Protein AF-A0A1F2Y7H7-F1 (afdb_monomer_lite)

Foldseek 3Di:
DDDDDDDDDDDDDDDPPPPDDDPVNVVVLVVLLVVLVVLLVVLVVVLVVDPDPVSSVVSNVSSVVSVVVSVVSVVVVVVVVVVVVPPPPPPPDDDDDDDDDDDDDDDDDDDDDDDDDDDDDDDDDDDDDDDDDD

Radius of gyration: 32.85 Å; chains: 1; bounding box: 76×84×70 Å

Structure (mmCIF, N/CA/C/O backbone):
data_AF-A0A1F2Y7H7-F1
#
_entry.id   AF-A0A1F2Y7H7-F1
#
loop_
_atom_site.group_PDB
_atom_site.id
_atom_site.type_symbol
_atom_site.label_atom_id
_atom_site.label_alt_id
_atom_site.label_comp_id
_atom_site.label_asym_id
_atom_site.label_entity_id
_atom_site.label_seq_id
_atom_site.pdbx_PDB_ins_code
_atom_site.Cartn_x
_atom_site.Cartn_y
_atom_site.Cartn_z
_atom_site.occupancy
_atom_site.B_iso_or_equiv
_atom_site.auth_seq_id
_atom_site.auth_comp_id
_atom_site.auth_asym_id
_atom_site.auth_atom_id
_atom_site.pdbx_PDB_model_num
ATOM 1 N N . MET A 1 1 ? -37.038 -52.094 44.263 1.00 42.53 1 MET A N 1
ATOM 2 C CA . MET A 1 1 ? -35.818 -51.423 43.772 1.00 42.53 1 MET A CA 1
ATOM 3 C C . MET A 1 1 ? -36.245 -50.207 42.958 1.00 42.53 1 MET A C 1
ATOM 5 O O . MET A 1 1 ? -36.810 -50.419 41.894 1.00 42.53 1 MET A O 1
ATOM 9 N N . PRO A 1 2 ? -36.106 -48.969 43.461 1.00 47.81 2 PRO A N 1
ATOM 10 C CA . PRO A 1 2 ? -36.391 -47.772 42.676 1.00 47.81 2 PRO A CA 1
ATOM 11 C C . PRO A 1 2 ? -35.146 -47.341 41.884 1.00 47.81 2 PRO A C 1
ATOM 13 O O . PRO A 1 2 ? -34.045 -47.250 42.422 1.00 47.81 2 PRO A O 1
ATOM 16 N N . GLN A 1 3 ? -35.349 -47.129 40.587 1.00 50.94 3 GLN A N 1
ATOM 17 C CA . GLN A 1 3 ? -34.371 -46.684 39.599 1.00 50.94 3 GLN A CA 1
ATOM 18 C C . GLN A 1 3 ? -34.137 -45.174 39.755 1.00 50.94 3 GLN A C 1
ATOM 20 O O . GLN A 1 3 ? -35.085 -44.392 39.741 1.00 50.94 3 GLN A O 1
ATOM 25 N N . MET A 1 4 ? -32.878 -44.774 39.936 1.00 50.09 4 MET A N 1
ATOM 26 C CA . MET A 1 4 ? -32.458 -43.379 40.058 1.00 50.09 4 MET A CA 1
ATOM 27 C C . MET A 1 4 ? -32.164 -42.827 38.657 1.00 50.09 4 MET A C 1
ATOM 29 O O . MET A 1 4 ? -31.227 -43.268 37.996 1.00 50.09 4 MET A O 1
ATOM 33 N N . SER A 1 5 ? -33.000 -41.897 38.196 1.00 60.31 5 SER A N 1
ATOM 34 C CA . SER A 1 5 ? -32.844 -41.199 36.919 1.00 60.31 5 SER A CA 1
ATOM 35 C C . SER A 1 5 ? -31.751 -40.134 37.029 1.00 60.31 5 SER A C 1
ATOM 37 O O . SER A 1 5 ? -31.874 -39.187 37.804 1.00 60.31 5 SER A O 1
ATOM 39 N N . THR A 1 6 ? -30.681 -40.281 36.252 1.00 57.50 6 THR A N 1
ATOM 40 C CA . THR A 1 6 ? -29.624 -39.275 36.100 1.00 57.50 6 THR A CA 1
ATOM 41 C C . THR A 1 6 ? -30.140 -38.143 35.211 1.00 57.50 6 THR A C 1
ATOM 43 O O . THR A 1 6 ? -30.366 -38.347 34.021 1.00 57.50 6 THR A O 1
ATOM 46 N N . MET A 1 7 ? -30.363 -36.959 35.787 1.00 51.19 7 MET A N 1
ATOM 47 C CA . MET A 1 7 ? -30.708 -35.752 35.034 1.00 51.19 7 MET A CA 1
ATOM 48 C C . MET A 1 7 ? -29.412 -35.047 34.613 1.00 51.19 7 MET A C 1
ATOM 50 O O . MET A 1 7 ? -28.615 -34.613 35.443 1.00 51.19 7 MET A O 1
ATOM 54 N N . GLU A 1 8 ? -29.197 -35.024 33.303 1.00 42.91 8 GLU A N 1
ATOM 55 C CA . GLU A 1 8 ? -28.059 -34.456 32.589 1.00 42.91 8 GLU A CA 1
ATOM 56 C C . GLU A 1 8 ? -28.090 -32.918 32.658 1.00 42.91 8 GLU A C 1
ATOM 58 O O . GLU A 1 8 ? -29.049 -32.280 32.228 1.00 42.91 8 GLU A O 1
ATOM 63 N N . ASN A 1 9 ? -27.046 -32.316 33.233 1.00 44.75 9 ASN A N 1
ATOM 64 C CA . ASN A 1 9 ? -26.881 -30.866 33.327 1.00 44.75 9 ASN A CA 1
ATOM 65 C C . ASN A 1 9 ? -26.222 -30.331 32.047 1.00 44.75 9 ASN A C 1
ATOM 67 O O . ASN A 1 9 ? -25.000 -30.387 31.891 1.00 44.75 9 ASN A O 1
ATOM 71 N N . SER A 1 10 ? -27.038 -29.805 31.137 1.00 54.94 10 SER A N 1
ATOM 72 C CA . SER A 1 10 ? -26.606 -29.143 29.906 1.00 54.94 10 SER A CA 1
ATOM 73 C C . SER A 1 10 ? -26.009 -27.761 30.218 1.00 54.94 10 SER A C 1
ATOM 75 O O . SER A 1 10 ? -26.724 -26.764 30.299 1.00 54.94 10 SER A O 1
ATOM 77 N N . SER A 1 11 ? -24.688 -27.681 30.401 1.00 51.22 11 SER A N 1
ATOM 78 C CA . SER A 1 11 ? -23.987 -26.391 30.472 1.00 51.22 11 SER A CA 1
ATOM 79 C C . SER A 1 11 ? -23.885 -25.754 29.078 1.00 51.22 11 SER A C 1
ATOM 81 O O . SER A 1 11 ? -23.402 -26.409 28.152 1.00 51.22 11 SER A O 1
ATOM 83 N N . PRO A 1 12 ? -24.280 -24.479 28.901 1.00 57.81 12 PRO A N 1
ATOM 84 C CA . PRO A 1 12 ? -24.145 -23.782 27.629 1.00 57.81 12 PRO A CA 1
ATOM 85 C C . PRO A 1 12 ? -22.666 -23.560 27.281 1.00 57.81 12 PRO A C 1
ATOM 87 O O . PRO A 1 12 ? -21.936 -22.843 27.964 1.00 57.81 12 PRO A O 1
ATOM 90 N N . THR A 1 13 ? -22.222 -24.167 26.182 1.00 55.38 13 THR A N 1
ATOM 91 C CA . THR A 1 13 ? -20.930 -23.900 25.547 1.00 55.38 13 THR A CA 1
ATOM 92 C C . THR A 1 13 ? -20.969 -22.531 24.869 1.00 55.38 13 THR A C 1
ATOM 94 O O . THR A 1 13 ? -21.479 -22.407 23.757 1.00 55.38 13 THR A O 1
ATOM 97 N N . MET A 1 14 ? -20.421 -21.495 25.504 1.00 47.12 14 MET A N 1
ATOM 98 C CA . MET A 1 14 ? -20.126 -20.226 24.830 1.00 47.12 14 MET A CA 1
ATOM 99 C C . MET A 1 14 ? -18.696 -19.781 25.126 1.00 47.12 14 MET A C 1
ATOM 101 O O . MET A 1 14 ? -18.435 -19.066 26.086 1.00 47.12 14 MET A O 1
ATOM 105 N N . SER A 1 15 ? -17.781 -20.177 24.241 1.00 53.78 15 SER A N 1
ATOM 106 C CA . SER A 1 15 ? -16.434 -19.609 24.136 1.00 53.78 15 SER A CA 1
ATOM 107 C C . SER A 1 15 ? -16.245 -19.013 22.742 1.00 53.78 15 SER A C 1
ATOM 109 O O . SER A 1 15 ? -15.374 -19.435 21.987 1.00 53.78 15 SER A O 1
ATOM 111 N N . THR A 1 16 ? -17.075 -18.033 22.372 1.00 56.41 16 THR A N 1
ATOM 112 C CA . THR A 1 16 ? -16.698 -17.127 21.278 1.00 56.41 16 THR A CA 1
ATOM 113 C C . THR A 1 16 ? -15.748 -16.099 21.867 1.00 56.41 16 THR A C 1
ATOM 115 O O . THR A 1 16 ? -16.150 -15.219 22.626 1.00 56.41 16 THR A O 1
ATOM 118 N N . VAL A 1 17 ? -14.463 -16.254 21.550 1.00 53.78 17 VAL A N 1
ATOM 119 C CA . VAL A 1 17 ? -13.416 -15.305 21.928 1.00 53.78 17 VAL A CA 1
ATOM 120 C C . VAL A 1 17 ? -13.741 -13.957 21.273 1.00 53.78 17 VAL A C 1
ATOM 122 O O . VAL A 1 17 ? -13.858 -13.899 20.043 1.00 53.78 17 VAL A O 1
ATOM 125 N N . PRO A 1 18 ? -13.905 -12.874 22.053 1.00 60.47 18 PRO A N 1
ATOM 126 C CA . PRO A 1 18 ? -14.124 -11.544 21.505 1.00 60.47 18 PRO A CA 1
ATOM 127 C C . PRO A 1 18 ? -13.002 -11.180 20.528 1.00 60.47 18 PRO A C 1
ATOM 129 O O . PRO A 1 18 ? -11.824 -11.307 20.859 1.00 60.47 18 PRO A O 1
ATOM 132 N N . GLN A 1 19 ? -13.356 -10.718 19.327 1.00 65.50 19 GLN A N 1
ATOM 133 C CA . GLN A 1 19 ? -12.405 -10.187 18.346 1.00 65.50 19 GLN A CA 1
ATOM 134 C C . GLN A 1 19 ? -11.918 -8.803 18.800 1.00 65.50 19 GLN A C 1
ATOM 136 O O . GLN A 1 19 ? -12.308 -7.778 18.247 1.00 65.50 19 GLN A O 1
ATOM 141 N N . ILE A 1 20 ? -11.105 -8.767 19.855 1.00 71.56 20 ILE A N 1
ATOM 142 C CA . ILE A 1 20 ? -10.386 -7.565 20.270 1.00 71.56 20 ILE A CA 1
ATOM 143 C C . ILE A 1 20 ? -8.986 -7.609 19.656 1.00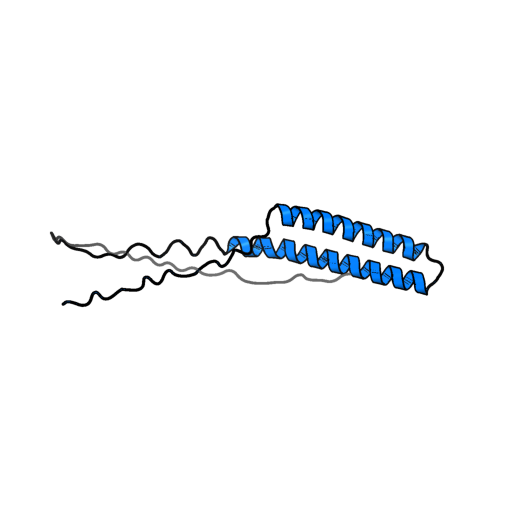 71.56 20 ILE A C 1
ATOM 145 O O . ILE A 1 20 ? -8.260 -8.585 19.824 1.00 71.56 20 ILE A O 1
ATOM 149 N N . ILE A 1 21 ? -8.601 -6.559 18.930 1.00 71.75 21 ILE A N 1
ATOM 150 C CA . ILE A 1 21 ? -7.185 -6.330 18.634 1.00 71.75 21 ILE A CA 1
ATOM 151 C C . ILE A 1 21 ? -6.542 -5.837 19.931 1.00 71.75 21 ILE A C 1
ATOM 153 O O . ILE A 1 21 ? -7.037 -4.909 20.575 1.00 71.75 21 ILE A O 1
ATOM 157 N N . SER A 1 22 ? -5.466 -6.491 20.350 1.00 81.12 22 SER A N 1
ATOM 158 C CA .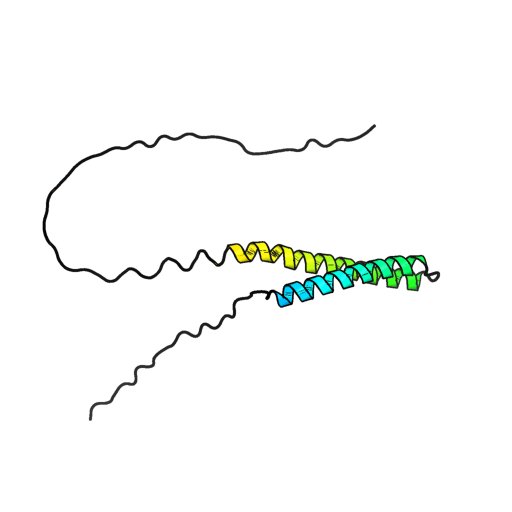 SER A 1 22 ? -4.710 -6.096 21.531 1.00 81.12 22 SER A CA 1
ATOM 159 C C . SER A 1 22 ? -3.920 -4.819 21.249 1.00 81.12 22 SER A C 1
ATOM 161 O O . SER A 1 22 ? -3.519 -4.547 20.118 1.00 81.12 22 SER A O 1
ATOM 163 N N . THR A 1 2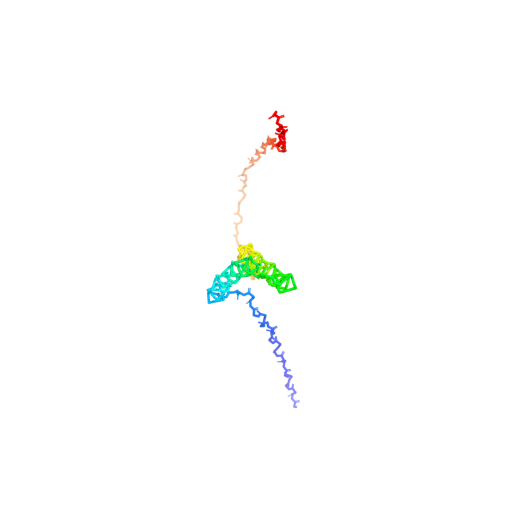3 ? -3.590 -4.055 22.290 1.00 83.81 23 THR A N 1
ATOM 164 C CA . THR A 1 23 ? -2.657 -2.921 22.188 1.00 83.81 23 THR A CA 1
ATOM 165 C C . THR A 1 23 ? -1.336 -3.326 21.526 1.00 83.81 23 THR A C 1
ATOM 167 O O . THR A 1 23 ? -0.767 -2.545 20.765 1.00 83.81 23 THR A O 1
ATOM 170 N N . LYS A 1 24 ? -0.873 -4.564 21.766 1.00 86.38 24 LYS A N 1
ATOM 171 C CA . LYS A 1 24 ? 0.318 -5.118 21.106 1.00 86.38 24 LYS A CA 1
ATOM 172 C C . LYS A 1 24 ? 0.135 -5.207 19.590 1.00 86.38 24 LYS A C 1
ATOM 174 O O . LYS A 1 24 ? 1.029 -4.800 18.858 1.00 86.38 24 LYS A O 1
ATOM 179 N N . ASP A 1 25 ? -1.029 -5.650 19.118 1.00 87.62 25 ASP A N 1
ATOM 180 C CA . ASP A 1 25 ? -1.324 -5.763 17.685 1.00 87.62 25 ASP A CA 1
ATOM 181 C C . ASP A 1 25 ? -1.329 -4.384 17.013 1.00 87.62 25 ASP A C 1
ATOM 183 O O . ASP A 1 25 ? -0.773 -4.221 15.930 1.00 87.62 25 ASP A O 1
ATOM 187 N N . ILE A 1 26 ? -1.869 -3.357 17.682 1.00 90.00 26 ILE A N 1
ATOM 188 C CA . ILE A 1 26 ? -1.813 -1.972 17.186 1.00 90.00 26 ILE A CA 1
ATOM 189 C C . ILE A 1 26 ? -0.361 -1.494 17.070 1.00 90.00 26 ILE A C 1
ATOM 191 O O . ILE A 1 26 ? -0.011 -0.850 16.081 1.00 90.00 26 ILE A O 1
ATOM 195 N N . GLN A 1 27 ? 0.494 -1.797 18.052 1.00 90.25 27 GLN A N 1
ATOM 196 C CA . GLN A 1 27 ? 1.915 -1.445 17.984 1.00 90.25 27 GLN A CA 1
ATOM 197 C C . GLN A 1 27 ? 2.610 -2.138 16.805 1.00 90.25 27 GLN A C 1
ATOM 199 O O . GLN A 1 27 ? 3.231 -1.448 15.997 1.00 90.25 27 GLN A O 1
ATOM 204 N N . TYR A 1 28 ? 2.397 -3.445 16.621 1.00 92.62 28 TYR A N 1
ATOM 205 C CA . TYR A 1 28 ? 2.931 -4.176 15.468 1.00 92.62 28 TYR A CA 1
ATOM 206 C C . TYR A 1 28 ? 2.450 -3.597 14.131 1.00 92.62 28 TYR A C 1
ATOM 208 O O . TYR A 1 28 ? 3.242 -3.420 13.206 1.00 92.62 28 TYR A O 1
ATOM 216 N N . VAL A 1 29 ? 1.167 -3.241 14.015 1.00 92.81 29 VAL A N 1
ATOM 217 C CA . VAL A 1 29 ? 0.626 -2.622 12.795 1.00 92.81 29 VAL A CA 1
ATOM 218 C C . VAL A 1 29 ? 1.265 -1.254 12.526 1.00 92.81 29 VAL A C 1
ATOM 220 O O . VAL A 1 29 ? 1.553 -0.935 11.372 1.00 92.81 29 VAL A O 1
ATOM 223 N N . LYS A 1 30 ? 1.531 -0.445 13.559 1.00 92.81 30 LYS A N 1
ATOM 224 C CA . LYS A 1 30 ? 2.199 0.863 13.408 1.00 92.81 30 LYS A CA 1
ATOM 225 C C . LYS A 1 30 ? 3.642 0.722 12.921 1.00 92.81 30 LYS A C 1
ATOM 227 O O . LYS A 1 30 ? 4.065 1.488 12.048 1.00 92.81 30 LYS A O 1
ATOM 232 N N . ASP A 1 31 ? 4.365 -0.276 13.415 1.00 95.50 31 ASP A N 1
ATOM 233 C CA . ASP A 1 31 ? 5.700 -0.601 12.906 1.00 95.50 31 ASP A CA 1
ATOM 234 C C . ASP A 1 31 ? 5.622 -1.033 11.436 1.00 95.50 31 ASP A C 1
ATOM 236 O O . ASP A 1 31 ? 6.374 -0.546 10.585 1.00 95.50 31 ASP A O 1
ATOM 240 N N . GLN A 1 32 ? 4.624 -1.854 11.097 1.00 96.19 32 GLN A N 1
ATOM 241 C CA . GLN A 1 32 ? 4.424 -2.333 9.736 1.00 96.19 32 GLN A CA 1
ATOM 242 C C . GLN A 1 32 ? 4.102 -1.206 8.744 1.00 96.19 32 GLN A C 1
ATOM 244 O O . GLN A 1 32 ? 4.632 -1.189 7.630 1.00 96.19 32 GLN A O 1
ATOM 249 N N . LEU A 1 33 ? 3.279 -0.235 9.152 1.00 96.81 33 LEU A N 1
ATOM 250 C CA . LEU A 1 33 ? 2.981 0.971 8.372 1.00 96.81 33 LEU A CA 1
ATOM 251 C C . LEU A 1 33 ? 4.248 1.788 8.091 1.00 96.81 33 LEU A C 1
ATOM 253 O O . LEU A 1 33 ? 4.457 2.234 6.960 1.00 96.81 33 LEU A O 1
ATOM 257 N N . SER A 1 34 ? 5.120 1.934 9.091 1.00 96.69 34 SER A N 1
ATOM 258 C CA . SER A 1 34 ? 6.398 2.638 8.944 1.00 96.69 34 SER A CA 1
ATOM 259 C C . SER A 1 34 ? 7.304 1.945 7.921 1.00 96.69 34 SER A C 1
ATOM 261 O O . SER A 1 34 ? 7.891 2.607 7.060 1.00 96.69 34 SER A O 1
ATOM 263 N N . TRP A 1 35 ? 7.367 0.608 7.949 1.00 97.38 35 TRP A N 1
ATOM 264 C CA . TRP A 1 35 ? 8.143 -0.168 6.976 1.00 97.38 35 TRP A CA 1
ATOM 265 C C . TRP A 1 35 ? 7.587 -0.052 5.556 1.00 97.38 35 TRP A C 1
ATOM 267 O O . TRP A 1 35 ? 8.361 0.156 4.623 1.00 97.38 35 TRP A O 1
ATOM 277 N N . LEU A 1 36 ? 6.265 -0.122 5.372 1.00 97.94 36 LEU A N 1
ATOM 278 C CA . LEU A 1 36 ? 5.640 0.004 4.050 1.00 97.94 36 LEU A CA 1
ATOM 279 C C . LEU A 1 36 ? 5.878 1.384 3.426 1.00 97.94 36 LEU A C 1
ATOM 281 O O . LEU A 1 36 ? 6.187 1.478 2.237 1.00 97.94 36 LEU A O 1
ATOM 285 N N . LEU A 1 37 ? 5.790 2.450 4.225 1.00 96.88 37 LEU A N 1
ATOM 286 C CA . LEU A 1 37 ? 6.056 3.809 3.758 1.00 96.88 37 LEU A CA 1
ATOM 287 C C . LEU A 1 37 ? 7.524 3.985 3.350 1.00 96.88 37 LEU A C 1
ATOM 289 O O . LEU A 1 37 ? 7.816 4.533 2.285 1.00 96.88 37 LEU A O 1
ATOM 293 N N . LEU A 1 38 ? 8.455 3.495 4.172 1.00 97.94 38 LEU A N 1
ATOM 294 C CA . LEU A 1 38 ? 9.882 3.550 3.864 1.00 97.94 38 LEU A CA 1
ATOM 295 C C . LEU A 1 38 ? 10.218 2.746 2.601 1.00 97.94 38 LEU A C 1
ATOM 297 O O . LEU A 1 38 ? 10.953 3.237 1.743 1.00 97.94 38 LEU A O 1
ATOM 301 N N . ALA A 1 39 ? 9.661 1.541 2.466 1.00 97.88 39 ALA A N 1
ATOM 302 C CA . ALA A 1 39 ? 9.851 0.687 1.300 1.00 97.88 39 ALA A CA 1
ATOM 303 C C . ALA A 1 39 ? 9.321 1.356 0.023 1.00 97.88 39 ALA A C 1
ATOM 305 O O . ALA A 1 39 ? 10.044 1.426 -0.967 1.00 97.88 39 ALA A O 1
ATOM 306 N N . ALA A 1 40 ? 8.116 1.938 0.058 1.00 97.94 40 ALA A N 1
ATOM 307 C CA . ALA A 1 40 ? 7.557 2.673 -1.077 1.00 97.94 40 ALA A CA 1
ATOM 308 C C . ALA A 1 40 ? 8.451 3.849 -1.511 1.00 97.94 40 ALA A C 1
ATOM 310 O O . ALA A 1 40 ? 8.703 4.022 -2.704 1.00 97.94 40 ALA A O 1
ATOM 311 N N . LYS A 1 41 ? 8.987 4.622 -0.554 1.00 98.00 41 LYS A N 1
ATOM 312 C CA . LYS A 1 41 ? 9.917 5.730 -0.840 1.00 98.00 41 LYS A CA 1
ATOM 313 C C . LYS A 1 41 ? 11.222 5.241 -1.469 1.00 98.00 41 LYS A C 1
ATOM 315 O O . LYS A 1 41 ? 11.708 5.855 -2.414 1.00 98.00 41 LYS A O 1
ATOM 320 N N . LYS A 1 42 ? 11.774 4.131 -0.973 1.00 98.19 42 LYS A N 1
ATOM 321 C CA . LYS A 1 42 ? 12.980 3.515 -1.544 1.00 98.19 42 LYS A CA 1
ATOM 322 C C . LYS A 1 42 ? 12.731 2.998 -2.958 1.00 98.19 42 LYS A C 1
ATOM 324 O O . LYS A 1 42 ? 13.558 3.242 -3.825 1.00 98.19 42 LYS A O 1
ATOM 329 N N . CYS A 1 43 ? 11.586 2.364 -3.214 1.00 98.31 43 CYS A N 1
ATOM 330 C CA . CYS A 1 43 ? 11.205 1.958 -4.566 1.00 98.31 43 CYS A CA 1
ATOM 331 C C . CYS A 1 43 ? 11.143 3.163 -5.512 1.00 98.31 43 CYS A C 1
ATOM 333 O O . CYS A 1 43 ? 11.735 3.114 -6.581 1.00 98.31 43 CYS A O 1
ATOM 335 N N . ALA A 1 44 ? 10.496 4.263 -5.113 1.00 97.75 44 ALA A N 1
ATOM 336 C CA . ALA A 1 44 ? 10.435 5.466 -5.945 1.00 97.75 44 ALA A CA 1
ATOM 337 C C . ALA A 1 44 ? 11.832 6.036 -6.256 1.00 97.75 44 ALA A C 1
ATOM 339 O O . ALA A 1 44 ? 12.116 6.389 -7.397 1.00 97.75 44 ALA A O 1
ATOM 340 N N . HIS A 1 45 ? 12.720 6.073 -5.259 1.00 98.25 45 HIS A N 1
ATOM 341 C CA . HIS A 1 45 ? 14.100 6.521 -5.440 1.00 98.25 45 HIS A CA 1
ATOM 342 C C . HIS A 1 45 ? 14.879 5.619 -6.413 1.00 98.25 45 HIS A C 1
ATOM 344 O O . HIS A 1 45 ? 15.417 6.111 -7.399 1.00 98.25 45 HIS A O 1
ATOM 350 N N . PHE A 1 46 ? 14.876 4.300 -6.203 1.00 98.25 46 PHE A N 1
ATOM 351 C CA . PHE A 1 46 ? 15.626 3.373 -7.057 1.00 98.25 46 PHE A CA 1
ATOM 352 C C . PHE A 1 46 ? 15.034 3.215 -8.458 1.00 98.25 46 PHE A C 1
ATOM 354 O O . PHE A 1 46 ? 15.784 2.997 -9.405 1.00 98.25 46 PHE A O 1
ATOM 361 N N . ALA A 1 47 ? 13.718 3.361 -8.627 1.00 98.06 47 ALA A N 1
ATOM 362 C CA . ALA A 1 47 ? 13.104 3.420 -9.951 1.00 98.06 47 ALA A CA 1
ATOM 363 C C . ALA A 1 47 ? 13.653 4.605 -10.765 1.00 98.06 47 ALA A C 1
ATOM 365 O O . ALA A 1 47 ? 13.885 4.464 -11.962 1.00 98.06 47 ALA A O 1
ATOM 366 N N . ASN A 1 48 ? 13.917 5.744 -10.114 1.00 97.19 48 ASN A N 1
ATOM 367 C CA . ASN A 1 48 ? 14.480 6.925 -10.766 1.00 97.19 48 ASN A CA 1
ATOM 368 C C . ASN A 1 48 ? 15.971 6.777 -11.112 1.00 97.19 48 ASN A C 1
ATOM 370 O O . ASN A 1 48 ? 16.423 7.344 -12.100 1.00 97.19 48 ASN A O 1
ATOM 374 N N . GLU A 1 49 ? 16.734 6.018 -10.322 1.00 97.62 49 GLU A N 1
ATOM 375 C CA . GLU A 1 49 ? 18.154 5.744 -10.606 1.00 97.62 49 GLU A CA 1
ATOM 376 C C . GLU A 1 49 ? 18.370 4.562 -11.568 1.00 97.62 49 GLU A C 1
ATOM 378 O O . GLU A 1 49 ? 19.475 4.347 -12.069 1.00 97.62 49 GLU A O 1
ATOM 383 N N . SER A 1 50 ? 17.319 3.788 -11.848 1.00 96.19 50 SER A N 1
ATOM 384 C CA . SER A 1 50 ? 17.389 2.632 -12.741 1.00 96.19 50 SER A CA 1
ATOM 385 C C . SER A 1 50 ? 17.453 3.065 -14.204 1.00 96.19 50 SER A C 1
ATOM 387 O O . SER A 1 50 ? 16.559 3.739 -14.709 1.00 96.19 50 SER A O 1
ATOM 389 N N . GLN A 1 51 ? 18.492 2.615 -14.903 1.00 97.31 51 GLN A N 1
ATOM 390 C CA . GLN A 1 51 ? 18.680 2.874 -16.335 1.00 97.31 51 GLN A CA 1
ATOM 391 C C . GLN A 1 51 ? 17.918 1.869 -17.210 1.00 97.31 51 GLN A C 1
ATOM 393 O O . GLN A 1 51 ? 17.480 2.212 -18.304 1.00 97.31 51 GLN A O 1
ATOM 398 N N . ASP A 1 52 ? 17.737 0.637 -16.723 1.00 97.88 52 ASP A N 1
ATOM 399 C CA . ASP A 1 52 ? 16.985 -0.402 -17.424 1.00 97.88 52 ASP A CA 1
ATOM 400 C C . ASP A 1 52 ? 15.465 -0.178 -17.252 1.00 97.88 52 ASP A C 1
ATOM 402 O O . ASP A 1 52 ? 14.960 -0.223 -16.119 1.00 97.88 52 ASP A O 1
ATOM 406 N N . PRO A 1 53 ? 14.710 0.016 -18.353 1.00 97.19 53 PRO A N 1
ATOM 407 C CA . PRO A 1 53 ? 13.260 0.184 -18.311 1.00 97.19 53 PRO A CA 1
ATOM 408 C C . PRO A 1 53 ? 12.509 -0.970 -17.630 1.00 97.19 53 PRO A C 1
ATOM 410 O O . PRO A 1 53 ? 11.507 -0.724 -16.956 1.00 97.19 53 PRO A O 1
ATOM 413 N N . SER A 1 54 ? 12.982 -2.210 -17.783 1.00 98.00 54 SER A N 1
ATOM 414 C CA . SER A 1 54 ? 12.361 -3.406 -17.200 1.00 98.00 54 SER A CA 1
ATOM 415 C C . SER A 1 54 ? 12.500 -3.410 -15.677 1.00 98.00 54 SER A C 1
ATOM 417 O O . SER A 1 54 ? 11.522 -3.592 -14.945 1.00 98.00 54 SER A O 1
ATOM 419 N N . VAL A 1 55 ? 13.707 -3.109 -15.188 1.00 97.94 55 VAL A N 1
ATOM 420 C CA . VAL A 1 55 ? 13.997 -2.999 -13.751 1.00 97.94 55 VAL A CA 1
ATOM 421 C C . VAL A 1 55 ? 13.194 -1.861 -13.132 1.00 97.94 55 VAL A C 1
ATOM 423 O O . VAL A 1 55 ? 12.538 -2.063 -12.108 1.00 97.94 55 VAL A O 1
ATOM 426 N N . ARG A 1 56 ? 13.162 -0.691 -13.781 1.00 98.44 56 ARG A N 1
ATOM 427 C CA . ARG A 1 56 ? 12.352 0.445 -13.327 1.00 98.44 56 ARG A CA 1
ATOM 428 C C . ARG A 1 56 ? 10.884 0.054 -13.159 1.00 98.44 56 ARG A C 1
ATOM 430 O O . ARG A 1 56 ? 10.306 0.287 -12.099 1.00 98.44 56 ARG A O 1
ATOM 437 N N . GLN A 1 57 ? 10.297 -0.584 -14.172 1.00 98.38 57 GLN A N 1
ATOM 438 C CA . GLN A 1 57 ? 8.888 -0.975 -14.147 1.00 98.38 57 GLN A CA 1
ATOM 439 C C . GLN A 1 57 ? 8.591 -2.018 -13.057 1.00 98.38 57 GLN A C 1
ATOM 441 O O . GLN A 1 57 ? 7.547 -1.957 -12.399 1.00 98.38 57 GLN A O 1
ATOM 446 N N . ALA A 1 58 ? 9.509 -2.958 -12.820 1.00 98.38 58 ALA A N 1
ATOM 447 C CA . ALA A 1 58 ? 9.393 -3.915 -11.723 1.00 98.38 58 ALA A CA 1
ATOM 448 C C . ALA A 1 58 ? 9.411 -3.214 -10.353 1.00 98.38 58 ALA A C 1
ATOM 450 O O . ALA A 1 58 ? 8.548 -3.484 -9.511 1.00 98.38 58 ALA A O 1
ATOM 451 N N . ILE A 1 59 ? 10.337 -2.273 -10.142 1.00 98.50 59 ILE A N 1
ATOM 452 C CA . ILE A 1 59 ? 10.440 -1.502 -8.895 1.00 98.50 59 ILE A CA 1
ATOM 453 C C . ILE A 1 59 ? 9.188 -0.645 -8.676 1.00 98.50 59 ILE A C 1
ATOM 455 O O . ILE A 1 59 ? 8.654 -0.618 -7.565 1.00 98.50 59 ILE A O 1
ATOM 459 N N . GLU A 1 60 ? 8.674 0.015 -9.716 1.00 98.25 60 GLU A N 1
ATOM 460 C CA . GLU A 1 60 ? 7.432 0.794 -9.642 1.00 98.25 60 GLU A CA 1
ATOM 461 C C . GLU A 1 60 ? 6.244 -0.075 -9.221 1.00 98.25 60 GLU A C 1
ATOM 463 O O . GLU A 1 60 ? 5.475 0.311 -8.337 1.00 98.25 60 GLU A O 1
ATOM 468 N N . ARG A 1 61 ? 6.122 -1.284 -9.781 1.00 98.50 61 ARG A N 1
ATOM 469 C CA . ARG A 1 61 ? 5.058 -2.232 -9.417 1.00 98.50 61 ARG A CA 1
ATOM 470 C C . ARG A 1 61 ? 5.124 -2.620 -7.940 1.00 98.50 61 ARG A C 1
ATOM 472 O O . ARG A 1 61 ? 4.095 -2.662 -7.261 1.00 98.50 61 ARG A O 1
ATOM 479 N N . VAL A 1 62 ? 6.328 -2.878 -7.432 1.00 98.38 62 VAL A N 1
ATOM 480 C CA . VAL A 1 62 ? 6.559 -3.181 -6.012 1.00 98.38 62 VAL A CA 1
ATOM 481 C C . VAL A 1 62 ? 6.246 -1.960 -5.139 1.00 98.38 62 VAL A C 1
ATOM 483 O O . VAL A 1 62 ? 5.564 -2.087 -4.121 1.00 98.38 62 VAL A O 1
ATOM 486 N N . GLY A 1 63 ? 6.654 -0.760 -5.558 1.00 98.31 63 GLY A N 1
ATOM 487 C CA . GLY A 1 63 ? 6.323 0.495 -4.880 1.00 98.31 63 GLY A CA 1
ATOM 488 C C . GLY A 1 63 ? 4.813 0.724 -4.761 1.00 98.31 63 GLY A C 1
ATOM 489 O O . GLY A 1 63 ? 4.318 1.031 -3.675 1.00 98.31 63 GLY A O 1
ATOM 490 N N . GLN A 1 64 ? 4.062 0.499 -5.842 1.00 98.25 64 GLN A N 1
ATOM 491 C CA . GLN A 1 64 ? 2.596 0.581 -5.849 1.00 98.25 64 GLN A CA 1
ATOM 492 C C . GLN A 1 64 ? 1.953 -0.464 -4.930 1.00 98.25 64 GLN A C 1
ATOM 494 O O . GLN A 1 64 ? 0.981 -0.169 -4.230 1.00 98.25 64 GLN A O 1
ATOM 499 N N . MET A 1 65 ? 2.501 -1.682 -4.886 1.00 98.56 65 MET A N 1
ATOM 500 C CA . MET A 1 65 ? 2.036 -2.709 -3.957 1.00 98.56 65 MET A CA 1
ATOM 501 C C . MET A 1 65 ? 2.217 -2.264 -2.498 1.00 98.56 65 MET A C 1
ATOM 503 O O . MET A 1 65 ? 1.280 -2.410 -1.709 1.00 98.56 65 MET A O 1
ATOM 507 N N . HIS A 1 66 ? 3.368 -1.676 -2.141 1.00 98.44 66 HIS A N 1
ATOM 508 C CA . HIS A 1 66 ? 3.620 -1.186 -0.779 1.00 98.44 66 HIS A CA 1
ATOM 509 C C . HIS A 1 66 ? 2.614 -0.100 -0.383 1.00 98.44 66 HIS A C 1
ATOM 511 O O . HIS A 1 66 ? 2.056 -0.159 0.713 1.00 98.44 66 HIS A O 1
ATOM 517 N N . GLN A 1 67 ? 2.312 0.836 -1.292 1.00 97.88 67 GLN A N 1
ATOM 518 C CA . GLN A 1 67 ? 1.292 1.866 -1.066 1.00 97.88 67 GLN A CA 1
ATOM 519 C C . GLN A 1 67 ? -0.098 1.260 -0.844 1.00 97.88 67 GLN A C 1
ATOM 521 O O . GLN A 1 67 ? -0.776 1.604 0.121 1.00 97.88 67 GLN A O 1
ATOM 526 N N . ARG A 1 68 ? -0.511 0.301 -1.681 1.00 98.19 68 ARG A N 1
ATOM 527 C CA . ARG A 1 68 ? -1.814 -0.362 -1.533 1.00 98.19 68 ARG A CA 1
ATOM 528 C C . ARG A 1 68 ? -1.930 -1.107 -0.202 1.00 98.19 68 ARG A C 1
ATOM 530 O O . ARG A 1 68 ? -2.981 -1.060 0.437 1.00 98.19 68 ARG A O 1
ATOM 537 N N . HIS A 1 69 ? -0.865 -1.786 0.228 1.00 97.75 69 HIS A N 1
ATOM 538 C CA . HIS A 1 69 ? -0.834 -2.453 1.531 1.00 97.75 69 HIS A CA 1
ATOM 539 C C . HIS A 1 69 ? -0.922 -1.445 2.678 1.00 97.75 69 HIS A C 1
ATOM 541 O O . HIS A 1 69 ? -1.711 -1.658 3.595 1.00 97.75 69 HIS A O 1
ATOM 547 N N . TYR A 1 70 ? -0.199 -0.324 2.594 1.00 97.75 70 TYR A N 1
ATOM 548 C CA . TYR A 1 70 ? -0.260 0.743 3.593 1.00 97.75 70 TYR A CA 1
ATOM 549 C C . TYR A 1 70 ? -1.692 1.265 3.765 1.00 97.75 70 TYR A C 1
ATOM 551 O O . TYR A 1 70 ? -2.216 1.286 4.879 1.00 97.75 70 TYR A O 1
ATOM 559 N N . THR A 1 71 ? -2.363 1.604 2.659 1.00 96.50 71 THR A N 1
ATOM 560 C CA . THR A 1 71 ? -3.755 2.072 2.684 1.00 96.50 71 THR A CA 1
ATOM 561 C C . THR A 1 71 ? -4.690 1.027 3.287 1.00 96.50 71 THR A C 1
ATOM 563 O O . THR A 1 71 ? -5.534 1.372 4.109 1.00 96.50 71 THR A O 1
ATOM 566 N N . LYS A 1 72 ? -4.515 -0.256 2.943 1.00 95.50 72 LYS A N 1
ATOM 567 C CA . LYS A 1 72 ? -5.337 -1.345 3.487 1.00 95.50 72 LYS A CA 1
ATOM 568 C C . LYS A 1 72 ? -5.184 -1.480 5.006 1.00 95.50 72 LYS A C 1
ATOM 570 O O . LYS A 1 72 ? -6.187 -1.554 5.711 1.00 95.50 72 LYS A O 1
ATOM 575 N N . LEU A 1 73 ? -3.950 -1.485 5.515 1.00 94.06 73 LEU A N 1
ATOM 576 C CA . LEU A 1 73 ? -3.676 -1.532 6.958 1.00 94.06 73 LEU A CA 1
ATOM 577 C C . LEU A 1 73 ? -4.270 -0.317 7.685 1.00 94.06 73 LEU A C 1
ATOM 579 O O . LEU A 1 73 ? -4.868 -0.473 8.748 1.00 94.06 73 LEU A O 1
ATOM 583 N N . LEU A 1 74 ? -4.192 0.873 7.083 1.00 93.94 74 LEU A N 1
ATOM 584 C CA . LEU A 1 74 ? -4.788 2.085 7.644 1.00 93.94 74 LEU A CA 1
ATOM 585 C C . LEU A 1 74 ? -6.322 1.995 7.733 1.00 93.94 74 LEU A C 1
ATOM 587 O O . LEU A 1 74 ? -6.905 2.381 8.746 1.00 93.94 74 LEU A O 1
ATOM 591 N N . SER A 1 75 ? -6.983 1.442 6.711 1.00 91.00 75 SER A N 1
ATOM 592 C CA . SER A 1 75 ? -8.432 1.206 6.739 1.00 91.00 75 SER A CA 1
ATOM 593 C C . SER A 1 75 ? -8.847 0.257 7.865 1.00 91.00 75 SER A C 1
ATOM 595 O O . SER A 1 75 ? -9.870 0.494 8.504 1.00 91.00 75 SER A O 1
ATOM 597 N N . HIS A 1 76 ? -8.055 -0.783 8.148 1.00 87.19 76 HIS A N 1
ATOM 598 C CA . HIS A 1 76 ? -8.332 -1.698 9.258 1.00 87.19 76 HIS A CA 1
ATOM 599 C C . HIS A 1 76 ? -8.249 -1.001 10.624 1.00 87.19 76 HIS A C 1
ATOM 601 O O . HIS A 1 76 ? -9.117 -1.229 11.462 1.00 87.19 76 HIS A O 1
ATOM 607 N N . LEU A 1 77 ? -7.279 -0.102 10.830 1.00 85.88 77 LEU A N 1
ATOM 608 C CA . LEU A 1 77 ? -7.178 0.674 12.073 1.00 85.88 77 LEU A CA 1
ATOM 609 C C . LEU A 1 77 ? -8.356 1.641 12.260 1.00 85.88 77 LEU A C 1
ATOM 611 O O . LEU A 1 77 ? -8.913 1.734 13.351 1.00 85.88 77 LEU A O 1
ATOM 615 N N . ASN A 1 78 ? -8.769 2.328 11.192 1.00 83.44 78 ASN A N 1
ATOM 616 C CA . ASN A 1 78 ? -9.882 3.280 11.246 1.00 83.44 78 ASN A CA 1
ATOM 617 C C . ASN A 1 78 ? -11.254 2.597 11.376 1.00 83.44 78 ASN A C 1
ATOM 619 O O . ASN A 1 78 ? -12.183 3.193 11.908 1.00 83.44 78 ASN A O 1
ATOM 623 N N . GLY A 1 79 ? -11.408 1.363 10.889 1.00 72.81 79 GLY A N 1
ATOM 624 C CA . GLY A 1 79 ? -12.653 0.600 11.032 1.00 72.81 79 GLY A CA 1
ATOM 625 C C . GLY A 1 79 ? -12.905 0.099 12.459 1.00 72.81 79 GLY A C 1
ATOM 626 O O . GLY A 1 79 ? -14.056 -0.059 12.862 1.00 72.81 79 GLY A O 1
ATOM 627 N N . GLN A 1 80 ? -11.850 -0.111 13.252 1.00 62.31 80 GLN A N 1
ATOM 628 C CA . GLN A 1 80 ? -11.974 -0.637 14.616 1.00 62.31 80 GLN A CA 1
ATOM 629 C C . GLN A 1 80 ? -12.487 0.378 15.635 1.00 62.31 80 GLN A C 1
ATOM 631 O O . GLN A 1 80 ? -13.210 -0.005 16.557 1.00 62.31 80 GLN A O 1
ATOM 636 N N . THR A 1 81 ? -12.186 1.666 15.462 1.00 57.94 81 THR A N 1
ATOM 637 C CA . THR A 1 81 ? -12.731 2.717 16.336 1.00 57.94 81 THR A CA 1
ATOM 638 C C . THR A 1 81 ? -14.261 2.769 16.286 1.00 57.94 81 THR A C 1
ATOM 640 O O . THR A 1 81 ? -14.882 3.103 17.291 1.00 57.94 81 THR A O 1
ATOM 643 N N . ALA A 1 82 ? -14.884 2.364 15.172 1.00 56.34 82 ALA A N 1
ATOM 644 C CA . ALA A 1 82 ? -16.340 2.306 15.039 1.00 56.34 82 ALA A CA 1
ATOM 645 C C . ALA A 1 82 ? -16.979 1.087 15.738 1.00 56.34 82 ALA A C 1
ATOM 647 O O . ALA A 1 82 ? -18.076 1.192 16.285 1.00 56.34 82 ALA A O 1
ATOM 648 N N . GLN A 1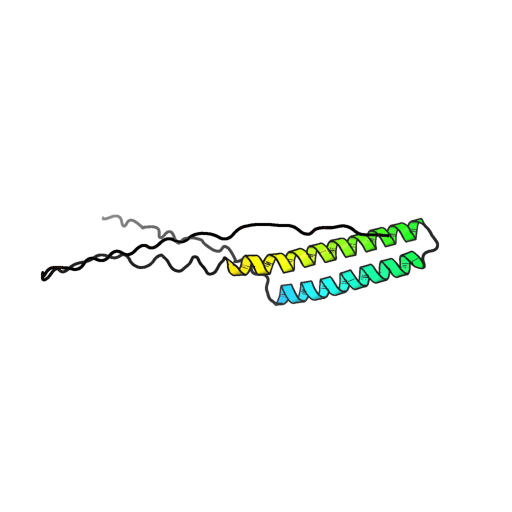 83 ? -16.309 -0.070 15.755 1.00 52.69 83 GLN A N 1
ATOM 649 C CA . GLN A 1 83 ? -16.872 -1.309 16.315 1.00 52.69 83 GLN A CA 1
ATOM 650 C C . GLN A 1 83 ? -16.755 -1.404 17.841 1.00 52.69 83 GLN A C 1
ATOM 652 O O . GLN A 1 83 ? -17.633 -1.987 18.474 1.00 52.69 83 GLN A O 1
ATOM 657 N N . ALA A 1 84 ? -15.758 -0.759 18.456 1.00 54.03 84 ALA A N 1
ATOM 658 C CA . ALA A 1 84 ? -15.628 -0.717 19.916 1.00 54.03 84 ALA A CA 1
ATOM 659 C C . ALA A 1 84 ? -16.801 0.004 20.621 1.00 54.03 84 ALA A C 1
ATOM 661 O O . ALA A 1 84 ? -17.095 -0.294 21.777 1.00 54.03 84 ALA A O 1
ATOM 662 N N . ALA A 1 85 ? -17.501 0.914 19.933 1.00 55.53 85 ALA A N 1
ATOM 663 C CA . ALA A 1 85 ? -18.593 1.700 20.510 1.00 55.53 85 ALA A CA 1
ATOM 664 C C . ALA A 1 85 ? -19.931 0.940 20.634 1.00 55.53 85 ALA A C 1
ATOM 666 O O . ALA A 1 85 ? -20.797 1.360 21.396 1.00 55.53 85 ALA A O 1
ATOM 667 N N . THR A 1 86 ? -20.125 -0.175 19.916 1.00 53.97 86 THR A N 1
ATOM 668 C CA . THR A 1 86 ? -21.444 -0.845 19.843 1.00 53.97 86 THR A CA 1
ATOM 669 C C . THR A 1 86 ? -21.606 -1.980 20.870 1.00 53.97 86 THR A C 1
ATOM 671 O O . THR A 1 86 ? -22.723 -2.318 21.249 1.00 53.97 86 THR A O 1
ATOM 674 N N . THR A 1 87 ? -20.516 -2.549 21.395 1.00 53.69 87 THR A N 1
ATOM 675 C CA . THR A 1 87 ? -20.566 -3.774 22.224 1.00 53.69 87 THR A CA 1
ATOM 676 C C . THR A 1 87 ? -20.912 -3.544 23.704 1.00 53.69 87 THR A C 1
ATOM 678 O O . THR A 1 87 ? -21.179 -4.508 24.416 1.00 53.69 87 THR A O 1
ATOM 681 N N . GLN A 1 88 ? -20.940 -2.300 24.198 1.00 50.31 88 GLN A N 1
ATOM 682 C CA . GLN A 1 88 ? -21.250 -2.007 25.612 1.00 50.31 88 GLN A CA 1
ATOM 683 C C . GLN A 1 88 ? -22.744 -1.755 25.906 1.00 50.31 88 GLN A C 1
ATOM 685 O O . GLN A 1 88 ? -23.112 -1.646 27.071 1.00 50.31 88 GLN A O 1
ATOM 690 N N . ALA A 1 89 ? -23.627 -1.713 24.899 1.00 51.53 89 ALA A N 1
ATOM 691 C CA . ALA A 1 89 ? -25.035 -1.340 25.100 1.00 51.53 89 ALA A CA 1
ATOM 692 C C . ALA A 1 89 ? -26.012 -2.507 25.389 1.00 51.53 89 ALA A C 1
ATOM 694 O O . ALA A 1 89 ? -27.166 -2.244 25.715 1.00 51.53 89 ALA A O 1
ATOM 695 N N . THR A 1 90 ? -25.603 -3.782 25.304 1.00 50.56 90 THR A N 1
ATOM 696 C CA . THR A 1 90 ? -26.566 -4.916 25.257 1.00 50.56 90 THR A CA 1
ATOM 697 C C . THR A 1 90 ? -26.625 -5.817 26.504 1.00 50.56 90 THR A C 1
ATOM 699 O O . THR A 1 90 ? -27.378 -6.785 26.502 1.00 50.56 90 THR A O 1
ATOM 702 N N . GLN A 1 91 ? -25.884 -5.542 27.588 1.00 50.22 91 GLN A N 1
ATOM 703 C CA . GLN A 1 91 ? -25.860 -6.419 28.785 1.00 50.22 91 GLN A CA 1
ATOM 704 C C . GLN A 1 91 ? -26.736 -5.965 29.974 1.00 50.22 91 GLN A C 1
ATOM 706 O O . GLN A 1 91 ? -26.739 -6.626 31.007 1.00 50.22 91 GLN A O 1
ATOM 711 N N . ALA A 1 92 ? -27.527 -4.894 29.854 1.00 49.34 92 ALA A N 1
ATOM 712 C CA . ALA A 1 92 ? -28.253 -4.308 30.993 1.00 49.34 92 ALA A CA 1
ATOM 713 C C . ALA A 1 92 ? -29.749 -4.690 31.127 1.00 49.34 92 ALA A C 1
ATOM 715 O O . ALA A 1 92 ? -30.479 -4.008 31.842 1.00 49.34 92 ALA A O 1
ATOM 716 N N . THR A 1 93 ? -30.266 -5.737 30.467 1.00 49.03 93 THR A N 1
ATOM 717 C CA . THR A 1 93 ? -31.728 -6.002 30.485 1.00 49.03 93 THR A CA 1
ATOM 718 C C . THR A 1 93 ? -32.089 -7.486 30.554 1.00 49.03 93 THR A C 1
ATOM 720 O O . THR A 1 93 ? -32.748 -8.002 29.658 1.00 49.03 93 THR A O 1
ATOM 723 N N . GLN A 1 94 ? -31.669 -8.209 31.601 1.00 50.03 94 GLN A N 1
ATOM 724 C CA . GLN A 1 94 ? -32.259 -9.527 31.903 1.00 50.03 94 GLN A CA 1
ATOM 725 C C . GLN A 1 94 ? -31.976 -10.026 33.334 1.00 50.03 94 GLN A C 1
ATOM 727 O O . GLN A 1 94 ? -31.349 -11.058 33.523 1.00 50.03 94 GLN A O 1
ATOM 732 N N . ALA A 1 95 ? -32.427 -9.309 34.369 1.00 47.38 95 ALA A N 1
ATOM 733 C CA . ALA A 1 95 ? -32.543 -9.879 35.721 1.00 47.38 95 ALA A CA 1
ATOM 734 C C . ALA A 1 95 ? -33.455 -9.025 36.614 1.00 47.38 95 ALA A C 1
ATOM 736 O O . ALA A 1 95 ? -32.992 -8.293 37.484 1.00 47.38 95 ALA A O 1
ATOM 737 N N . THR A 1 96 ? -34.767 -9.073 36.389 1.00 44.09 96 THR A N 1
ATOM 738 C CA . THR A 1 96 ? -35.762 -8.682 37.407 1.00 44.09 96 THR A CA 1
ATOM 739 C C . THR A 1 96 ? -37.120 -9.230 36.997 1.00 44.09 96 THR A C 1
ATOM 741 O O . THR A 1 96 ? -37.929 -8.537 36.394 1.00 44.09 96 THR A O 1
ATOM 744 N N . GLN A 1 97 ? -37.355 -10.514 37.264 1.00 52.09 97 GLN A N 1
ATOM 745 C CA . GLN A 1 97 ? -38.701 -11.088 37.273 1.00 52.09 97 GLN A CA 1
ATOM 746 C C . GLN A 1 97 ? -38.711 -12.376 38.107 1.00 52.09 97 GLN A C 1
ATOM 748 O O . GLN A 1 97 ? -38.454 -13.458 37.596 1.00 52.09 97 GLN A O 1
ATOM 753 N N . THR A 1 98 ? -39.027 -12.234 39.396 1.00 51.88 98 THR A N 1
ATOM 754 C CA . THR A 1 98 ? -39.639 -13.281 40.231 1.00 51.88 98 THR A CA 1
ATOM 755 C C . THR A 1 98 ? -40.591 -12.622 41.240 1.00 51.88 98 THR A C 1
ATOM 757 O O . THR A 1 98 ? -40.168 -12.064 42.248 1.00 51.88 98 THR A O 1
ATOM 760 N N . THR A 1 99 ? -41.869 -12.600 40.847 1.00 48.06 99 THR A N 1
ATOM 761 C CA . THR A 1 99 ? -43.140 -12.846 41.575 1.00 48.06 99 THR A CA 1
ATOM 762 C C . THR A 1 99 ? -43.054 -12.909 43.121 1.00 48.06 99 THR A C 1
ATOM 764 O O . THR A 1 99 ? -42.342 -13.758 43.638 1.00 48.06 99 THR A O 1
ATOM 767 N N . GLN A 1 100 ? -43.607 -11.990 43.936 1.00 48.94 100 GLN A N 1
ATOM 768 C CA . GLN A 1 100 ? -45.004 -11.565 44.228 1.00 48.94 100 GLN A CA 1
ATOM 769 C C . GLN A 1 100 ? -45.731 -12.418 45.302 1.00 48.94 100 GLN A C 1
ATOM 771 O O . GLN A 1 100 ? -46.146 -13.524 44.997 1.00 48.94 100 GLN A O 1
ATOM 776 N N . THR A 1 101 ? -45.926 -11.850 46.511 1.00 47.69 101 THR A N 1
ATOM 777 C CA . THR A 1 101 ? -47.137 -11.882 47.392 1.00 47.69 101 THR A CA 1
ATOM 778 C C . THR A 1 101 ? -46.810 -11.090 48.674 1.00 47.69 101 THR A C 1
ATOM 780 O O . THR A 1 101 ? -45.853 -11.418 49.363 1.00 47.69 101 THR A O 1
ATOM 783 N N . THR A 1 102 ? -47.480 -9.982 49.013 1.00 44.25 102 THR A N 1
ATOM 784 C CA . THR A 1 102 ? -48.672 -9.968 49.887 1.00 44.25 102 THR A CA 1
ATOM 785 C C . THR A 1 102 ? -49.351 -8.590 49.818 1.00 44.25 102 THR A C 1
ATOM 787 O O . THR A 1 102 ? -48.692 -7.555 49.840 1.00 44.25 102 THR A O 1
ATOM 790 N N . GLN A 1 103 ? -50.680 -8.614 49.713 1.00 50.75 103 GLN A N 1
ATOM 791 C CA . GLN A 1 103 ? -51.617 -7.487 49.690 1.00 50.75 103 GLN A CA 1
ATOM 792 C C . GLN A 1 103 ? -51.641 -6.726 51.024 1.00 50.75 103 GLN A C 1
ATOM 794 O O . GLN A 1 103 ? -51.730 -7.391 52.052 1.00 50.75 103 GLN A O 1
ATOM 799 N N . THR A 1 104 ? -51.730 -5.386 51.026 1.00 53.03 104 THR A N 1
ATOM 800 C CA . THR A 1 104 ? -52.708 -4.646 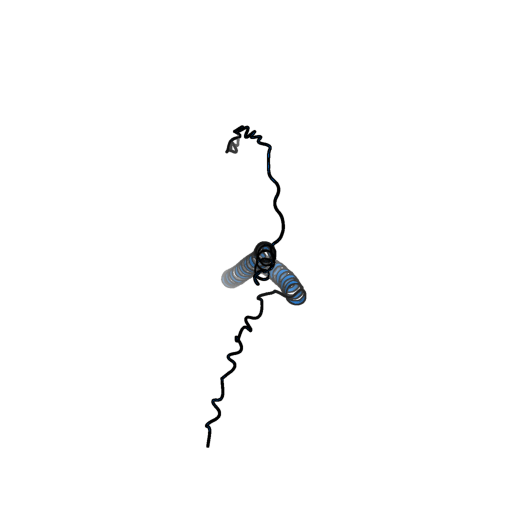51.863 1.00 53.03 104 THR A CA 1
ATOM 801 C C . THR A 1 104 ? -52.826 -3.153 51.492 1.00 53.03 104 THR A C 1
ATOM 803 O O . THR A 1 104 ? -51.831 -2.452 51.356 1.00 53.03 104 THR A O 1
ATOM 806 N N . THR A 1 105 ? -54.083 -2.696 51.413 1.00 50.44 105 THR A N 1
ATOM 807 C CA . THR A 1 105 ? -54.580 -1.337 51.734 1.00 50.44 105 THR A CA 1
ATOM 808 C C . THR A 1 105 ? -54.444 -0.205 50.699 1.00 50.44 105 THR A C 1
ATOM 810 O O . THR A 1 105 ? -53.568 0.647 50.756 1.00 50.44 105 THR A O 1
ATOM 813 N N . GLN A 1 106 ? -55.411 -0.184 49.773 1.00 48.47 106 GLN A N 1
ATOM 814 C CA . GLN A 1 106 ? -56.437 0.869 49.604 1.00 48.47 106 GLN A CA 1
ATOM 815 C C . GLN A 1 106 ? -56.083 2.311 50.048 1.00 48.47 106 GLN A C 1
ATOM 817 O O . GLN A 1 106 ? -55.939 2.555 51.241 1.00 48.47 106 GLN A O 1
ATOM 822 N N . THR A 1 107 ? -56.087 3.281 49.113 1.00 51.41 107 THR A N 1
ATOM 823 C CA . THR A 1 107 ? -56.951 4.500 49.077 1.00 51.41 107 THR A CA 1
ATOM 824 C C . THR A 1 107 ? -56.600 5.370 47.842 1.00 51.41 107 THR A C 1
ATOM 826 O O . THR A 1 107 ? -55.436 5.565 47.517 1.00 51.41 107 THR A O 1
ATOM 829 N N . MET A 1 108 ? -57.638 5.818 47.123 1.00 48.06 108 MET A N 1
ATOM 830 C CA . MET A 1 108 ? -57.684 6.581 45.848 1.00 48.06 108 MET A CA 1
ATOM 831 C C . MET A 1 108 ? -57.433 8.113 46.019 1.00 48.06 108 MET A C 1
ATOM 833 O O . MET A 1 108 ? -57.249 8.533 47.158 1.00 48.06 108 MET A O 1
ATOM 837 N N . PRO A 1 109 ? -57.681 9.006 45.018 1.00 65.38 109 PRO A N 1
ATOM 838 C CA . PRO A 1 109 ? -57.177 9.141 43.631 1.00 65.38 109 PRO A CA 1
ATOM 839 C C . PRO A 1 109 ? -56.693 10.598 43.309 1.00 65.38 109 PRO A C 1
ATOM 841 O O . PRO A 1 109 ? -56.656 11.456 44.184 1.00 65.38 109 PRO A O 1
ATOM 844 N N . SER A 1 110 ? -56.473 10.895 42.011 1.00 53.19 110 SER A N 1
ATOM 845 C CA . SER A 1 110 ? -56.380 12.234 41.364 1.00 53.19 110 SER A CA 1
ATOM 846 C C . SER A 1 110 ? -54.970 12.865 41.348 1.00 53.19 110 SER A C 1
ATOM 848 O O . SER A 1 110 ? -54.339 13.010 42.381 1.00 53.19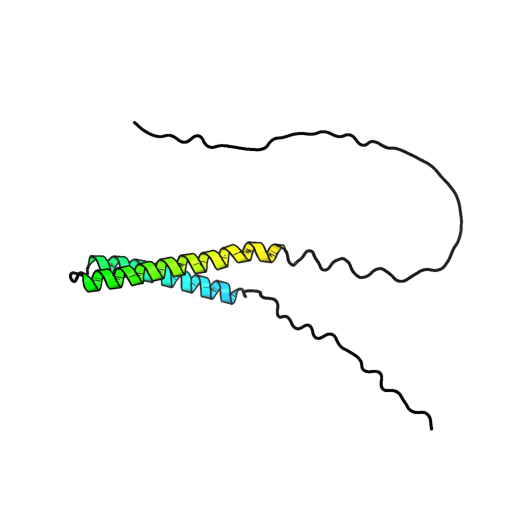 110 SER A O 1
ATOM 850 N N . THR A 1 111 ? -54.374 13.280 40.223 1.00 64.88 111 THR A N 1
ATOM 851 C CA . THR A 1 111 ? -54.888 14.298 39.294 1.00 64.88 111 THR A CA 1
ATOM 852 C C . THR A 1 111 ? -54.116 14.299 37.961 1.00 64.88 111 THR A C 1
ATOM 854 O O . THR A 1 111 ? -52.905 14.114 37.897 1.00 64.88 111 THR A O 1
ATOM 857 N N . GLN A 1 112 ? -54.896 14.536 36.913 1.00 51.88 112 GLN A N 1
ATOM 858 C CA . GLN A 1 112 ? -54.634 14.821 35.502 1.00 51.88 112 GLN A CA 1
ATOM 859 C C . GLN A 1 112 ? -53.723 16.039 35.217 1.00 51.88 112 GLN A C 1
ATOM 861 O O . GLN A 1 112 ? -53.891 17.068 35.856 1.00 51.88 112 GLN A O 1
ATOM 866 N N . ALA A 1 113 ? -52.860 15.941 34.190 1.00 52.84 113 ALA A N 1
ATOM 867 C CA . ALA A 1 113 ? -52.486 16.981 33.194 1.00 52.84 113 ALA A CA 1
ATOM 868 C C . ALA A 1 113 ? -51.248 16.468 32.421 1.00 52.84 113 ALA A C 1
ATOM 870 O O . ALA A 1 113 ? -50.204 16.252 33.019 1.00 52.84 113 ALA A O 1
ATOM 871 N N . MET A 1 114 ? -51.267 16.062 31.149 1.00 54.84 114 MET A N 1
ATOM 872 C CA . MET A 1 114 ? -51.687 16.720 29.905 1.00 54.84 114 MET A CA 1
ATOM 873 C C . MET A 1 114 ? -51.017 18.077 29.654 1.00 54.84 114 MET A C 1
ATOM 875 O O . MET A 1 114 ? -51.602 19.113 29.929 1.00 54.84 114 MET A O 1
ATOM 879 N N . GLN A 1 115 ? -49.839 18.061 29.022 1.00 58.59 115 GLN A N 1
ATOM 880 C CA . GLN A 1 115 ? -49.513 19.041 27.982 1.00 58.59 115 GLN A CA 1
ATOM 881 C C . GLN A 1 115 ? -48.444 18.470 27.039 1.00 58.59 115 GLN A C 1
ATOM 883 O O . GLN A 1 115 ? -47.254 18.453 27.340 1.00 58.59 115 GLN A O 1
ATOM 888 N N . MET A 1 116 ? -48.894 17.978 25.884 1.00 53.25 116 MET A N 1
ATOM 889 C CA . MET A 1 116 ? -48.045 17.803 24.712 1.00 53.25 116 MET A CA 1
ATOM 890 C C . MET A 1 116 ? -48.055 19.122 23.947 1.00 53.25 116 MET A C 1
ATOM 892 O O . MET A 1 116 ? -49.127 19.623 23.605 1.00 53.25 116 MET A O 1
ATOM 896 N N . GLN A 1 117 ? -46.877 19.681 23.682 1.00 59.91 117 GLN A N 1
ATOM 897 C CA . GLN A 1 117 ? -46.732 20.769 22.729 1.00 59.91 117 GLN A CA 1
ATOM 898 C C . GLN A 1 117 ? -45.595 20.442 21.762 1.00 59.91 117 GLN A C 1
ATOM 900 O O . GLN A 1 117 ? -44.422 20.356 22.105 1.00 59.91 117 GLN A O 1
ATOM 905 N N . SER A 1 118 ? -46.039 20.178 20.545 1.00 58.66 118 SER A N 1
ATOM 906 C CA . SER A 1 118 ? -45.327 20.038 19.287 1.00 58.66 118 SER A CA 1
ATOM 907 C C . SER A 1 118 ? -44.670 21.344 18.834 1.00 58.66 118 SER A C 1
ATOM 909 O O . SER A 1 118 ? -45.329 22.371 18.893 1.00 58.66 118 SER A O 1
ATOM 911 N N . THR A 1 119 ? -43.446 21.282 18.293 1.00 62.12 119 THR A N 1
ATOM 912 C CA . THR A 1 119 ? -42.876 22.128 17.206 1.00 62.12 119 THR A CA 1
ATOM 913 C C . THR A 1 119 ? -41.562 21.447 16.764 1.00 62.12 119 THR A C 1
ATOM 915 O O . THR A 1 119 ? -40.724 21.138 17.598 1.00 62.12 119 THR A O 1
ATOM 918 N N . GLN A 1 120 ? -41.452 20.825 15.587 1.00 54.12 120 GLN A N 1
ATOM 919 C CA . GLN A 1 120 ? -41.340 21.321 14.205 1.00 54.12 120 GLN A CA 1
ATOM 920 C C . GLN A 1 120 ? -39.976 21.950 13.832 1.00 54.12 120 GLN A C 1
ATOM 922 O O . GLN A 1 120 ? -39.574 22.963 14.384 1.00 54.12 120 GLN A O 1
ATOM 927 N N . SER A 1 121 ? -39.417 21.402 12.742 1.00 45.88 121 SER A N 1
ATOM 928 C CA . SER A 1 121 ? -38.685 22.076 11.649 1.00 45.88 121 SER A CA 1
ATOM 929 C C . SER A 1 121 ? -37.179 22.340 11.734 1.00 45.88 121 SER A C 1
ATOM 931 O O . SER A 1 121 ? -36.670 22.921 12.681 1.00 45.88 121 SER A O 1
ATOM 933 N N . GLY A 1 122 ? -36.510 22.009 10.619 1.00 53.19 122 GLY A N 1
ATOM 934 C CA . GLY A 1 122 ? -35.153 22.435 10.253 1.00 53.19 122 GLY A CA 1
ATOM 935 C C . GLY A 1 122 ? -34.380 21.340 9.507 1.00 53.19 122 GLY A C 1
ATOM 936 O O . GLY A 1 122 ? -33.578 20.643 10.113 1.00 53.19 122 GLY A O 1
ATOM 937 N N . GLN A 1 123 ? -34.766 20.986 8.272 1.00 57.53 123 GLN A N 1
ATOM 938 C CA . GLN A 1 123 ? -34.006 21.318 7.041 1.00 57.53 123 GLN A CA 1
ATOM 939 C C . GLN A 1 123 ? -32.496 21.036 7.176 1.00 57.53 123 GLN A C 1
ATOM 941 O O . GLN A 1 123 ? -31.773 21.781 7.819 1.00 57.53 123 GLN A O 1
ATOM 946 N N . ASN A 1 124 ? -31.964 19.901 6.725 1.00 47.47 124 ASN A N 1
ATOM 947 C CA . ASN A 1 124 ? -31.906 19.364 5.361 1.00 47.47 124 ASN A CA 1
ATOM 948 C C . ASN A 1 124 ? -31.171 20.270 4.352 1.00 47.47 124 ASN A C 1
ATOM 950 O O . ASN A 1 124 ? -31.768 21.186 3.802 1.00 47.47 124 ASN A O 1
ATOM 954 N N . GLN A 1 125 ? -29.942 19.834 4.044 1.00 48.38 125 GLN A N 1
ATOM 955 C CA . GLN A 1 125 ? -29.310 19.811 2.718 1.00 48.38 125 GLN A CA 1
ATOM 956 C C . GLN A 1 125 ? -28.783 21.140 2.143 1.00 48.38 125 GLN A C 1
ATOM 958 O O . GLN A 1 125 ? -29.501 22.116 2.007 1.00 48.38 125 GLN A O 1
ATOM 963 N N . SER A 1 126 ? -27.467 21.207 1.888 1.00 52.31 126 SER A N 1
ATOM 964 C CA . SER A 1 126 ? -26.863 20.996 0.547 1.00 52.31 126 SER A CA 1
ATOM 965 C C . SER A 1 126 ? -26.802 22.329 -0.214 1.00 52.31 126 SER A C 1
ATOM 967 O O . SER A 1 126 ? -27.744 23.095 -0.183 1.00 52.31 126 SER A O 1
ATOM 969 N N . SER A 1 127 ? -25.760 22.743 -0.919 1.00 54.94 127 SER A N 1
ATOM 970 C CA . SER A 1 127 ? -24.588 22.072 -1.452 1.00 54.94 127 SER A CA 1
ATOM 971 C C . SER A 1 127 ? -23.519 23.123 -1.730 1.00 54.94 127 SER A C 1
ATOM 973 O O . SER A 1 127 ? -23.792 24.306 -1.911 1.00 54.94 127 SER A O 1
ATOM 975 N N . ARG A 1 128 ? -22.285 22.635 -1.799 1.00 51.56 128 ARG A N 1
ATOM 976 C CA . ARG A 1 128 ? -21.105 23.326 -2.306 1.00 51.56 128 ARG A CA 1
ATOM 977 C C . ARG A 1 128 ? -21.340 23.775 -3.750 1.00 51.56 128 ARG A C 1
ATOM 979 O O . ARG A 1 128 ? -21.613 22.936 -4.605 1.00 51.56 128 ARG A O 1
ATOM 986 N N . SER A 1 129 ? -21.142 25.059 -4.021 1.00 61.56 129 SER A N 1
ATOM 987 C CA . SER A 1 129 ? -20.999 25.572 -5.381 1.00 61.56 129 SER A CA 1
ATOM 988 C C . SER A 1 129 ? -19.519 25.629 -5.732 1.00 61.56 129 SER A C 1
ATOM 990 O O . SER A 1 129 ? -18.753 26.443 -5.223 1.00 61.56 129 SER A O 1
ATOM 992 N N . SER A 1 130 ? -19.146 24.675 -6.576 1.00 60.16 130 SER A N 1
ATOM 993 C CA . SER A 1 130 ? -17.970 24.661 -7.434 1.00 60.16 130 SER A CA 1
ATOM 994 C C . SER A 1 130 ? -17.979 25.867 -8.380 1.00 60.16 130 SER A C 1
ATOM 996 O O . SER A 1 130 ? -19.059 26.253 -8.830 1.00 60.16 130 SER A O 1
ATOM 998 N N . THR A 1 131 ? -16.797 26.386 -8.740 1.00 63.81 131 THR A N 1
ATOM 999 C CA . THR A 1 131 ? -16.347 26.653 -10.131 1.00 63.81 131 THR A CA 1
ATOM 1000 C C . THR A 1 131 ? -15.286 27.766 -10.176 1.00 63.81 131 THR A C 1
ATOM 1002 O O . THR A 1 131 ? -15.556 28.945 -9.980 1.00 63.81 131 THR A O 1
ATOM 1005 N N . GLN A 1 132 ? -14.058 27.307 -10.411 1.00 49.84 132 GLN A N 1
ATOM 1006 C CA . GLN A 1 132 ? -12.862 27.973 -10.953 1.00 49.84 132 GLN A CA 1
ATOM 1007 C C . GLN A 1 132 ? -13.039 28.198 -12.485 1.00 49.84 132 GLN A C 1
ATOM 1009 O O . GLN A 1 132 ? -14.021 27.682 -13.016 1.00 49.84 132 GLN A O 1
ATOM 1014 N N . PRO A 1 133 ? -12.055 28.664 -13.286 1.00 69.19 133 PRO A N 1
ATOM 1015 C CA . PRO A 1 133 ? -11.034 29.722 -13.172 1.00 69.19 133 PRO A CA 1
ATOM 1016 C C . PRO A 1 133 ? -11.207 30.820 -14.260 1.00 69.19 133 PRO A C 1
ATOM 1018 O O . PRO A 1 133 ? -11.989 30.662 -15.197 1.00 69.19 133 PRO A O 1
ATOM 1021 N N . GLN A 1 134 ? -10.385 31.875 -14.185 1.00 53.50 134 GLN A N 1
ATOM 1022 C CA . GLN A 1 134 ? -9.729 32.464 -15.366 1.00 53.50 134 GLN A CA 1
ATOM 1023 C C . GLN A 1 134 ? -8.260 32.040 -15.377 1.00 53.50 134 GLN A C 1
ATOM 1025 O O . GLN A 1 134 ? -7.720 31.838 -14.263 1.00 53.50 134 GLN A O 1
#

Secondary structure (DSSP, 8-state):
-------------------PPPHHHHHHHHHHHHHHHHHHHHHHHHHHH--SHHHHHHHHHHHHHHHHHHHHHHHHHHHHHHHTTTTTSSSSSS----------------------------------------

pLDDT: mean 71.64, std 21.22, range [42.53, 98.56]

Sequence (134 aa):
MPQMSTMENSSPTMSTVPQIISTKDIQYVKDQLSWLLLAAKKCAHFANESQDPSVRQAIERVGQMHQRHYTKLLSHLNGQTAQAATTQATQATQATQTTQTTQTTQTMPSTQAMQMQSTQSGQNQSSRSSTQPQ